Protein AF-A0A420IX65-F1 (afdb_monomer)

Sequence (100 aa):
MAARQPQFNQTVLIDTAPLPPSIPAVTEVGTSSAPLLSASFFIGARCKPYGDDFMQCKTENPGKGEFECLKEGRRVTRCARSVLYLYMINLNLPFGIFTV

Secondary structure (DSSP, 8-state):
---PPP-S--------PPPPTTS---------HHHHHHTHHHHHHHHHHHHHHHHHHHHHSTTTHHHHTHHHHHHHHHHHHHHHHHHHHHH---TTSS--

pLDDT: mean 81.21, std 13.14, range [40.56, 94.38]

Solvent-accessible surface area (backbone atoms only — not comparable to full-atom values): 6488 Å² total; per-residue (Å²): 129,90,83,69,80,84,88,66,94,74,81,87,82,79,84,82,78,76,81,61,86,90,58,78,90,75,76,73,68,88,69,59,70,68,66,49,57,74,42,40,67,60,37,50,72,73,36,40,70,43,49,51,52,36,53,49,44,37,66,76,32,77,95,45,26,82,68,73,34,52,68,36,52,53,50,34,40,51,44,44,35,54,49,49,54,54,48,57,70,72,59,69,63,72,97,68,83,82,83,124

Nearest PDB structures (foldseek):
  7zmh-assembly1_U  TM=9.583E-01  e=4.920E-09  Thermochaetoides thermophila DSM 1495
  7b0n-assembly1_X  TM=9.830E-01  e=1.200E-07  Yarrowia lipolytica
  8b9z-assembly1_X  TM=7.518E-01  e=8.590E-03  Drosophila melanogaster
  8xnv-assembly1_X  TM=8.546E-01  e=2.643E-02  Mus musculus
  8esz-assembly1_A8  TM=7.657E-01  e=1.747E-02  Drosophila melanogaster

InterPro domains:
  IPR016680 NADH dehydrogenase [ubiquinone] (complex I), alpha subcomplex, subunit 8 [PTHR13344] (24-84)

Radius of gyration: 16.91 Å; Cα contacts (8 Å, |Δi|>4): 44; chains: 1; bounding box: 39×30×38 Å

Mean predicted aligned error: 9.01 Å

Organism: NCBI:txid62708

Structure (mmCIF, N/CA/C/O backbone):
data_AF-A0A420IX65-F1
#
_entry.id   AF-A0A420IX65-F1
#
loop_
_atom_site.group_PDB
_atom_site.id
_atom_site.type_symbol
_atom_site.label_atom_id
_atom_site.label_alt_id
_atom_site.label_comp_id
_atom_site.label_asym_id
_atom_site.label_entity_id
_atom_site.label_seq_id
_atom_site.pdbx_PDB_ins_code
_atom_site.Cartn_x
_atom_site.Cartn_y
_atom_site.Cartn_z
_atom_site.occupancy
_atom_site.B_iso_or_equiv
_atom_site.auth_seq_id
_atom_site.auth_comp_id
_atom_site.auth_asym_id
_atom_site.auth_atom_id
_atom_site.pdbx_PDB_model_num
ATOM 1 N N . MET A 1 1 ? -0.104 10.779 12.516 1.00 47.12 1 MET A N 1
ATOM 2 C CA . MET A 1 1 ? 1.021 9.816 12.506 1.00 47.12 1 MET A CA 1
ATOM 3 C C . MET A 1 1 ? 2.329 10.587 12.547 1.00 47.12 1 MET A C 1
ATOM 5 O O . MET A 1 1 ? 2.386 11.684 12.005 1.00 47.12 1 MET A O 1
ATOM 9 N N . ALA A 1 2 ? 3.322 10.060 13.260 1.00 54.47 2 ALA A N 1
ATOM 10 C CA . ALA A 1 2 ? 4.590 10.706 13.586 1.00 54.47 2 ALA A CA 1
ATOM 11 C C . ALA A 1 2 ? 5.447 10.992 12.336 1.00 54.47 2 ALA A C 1
ATOM 13 O O . ALA A 1 2 ? 6.334 10.227 11.993 1.00 54.47 2 ALA A O 1
ATOM 14 N N . ALA A 1 3 ? 5.185 12.101 11.646 1.00 65.69 3 ALA A N 1
ATOM 15 C CA . ALA A 1 3 ? 5.975 12.546 10.494 1.00 65.69 3 ALA A CA 1
ATOM 16 C C . ALA A 1 3 ? 7.209 13.380 10.895 1.00 65.69 3 ALA A C 1
ATOM 18 O O . ALA A 1 3 ? 7.811 14.047 10.057 1.00 65.69 3 ALA A O 1
ATOM 19 N N . ARG A 1 4 ? 7.569 13.409 12.185 1.00 80.06 4 ARG A N 1
ATOM 20 C CA . ARG A 1 4 ? 8.736 14.163 12.648 1.00 80.06 4 ARG A CA 1
ATOM 21 C C . ARG A 1 4 ? 9.992 13.333 12.452 1.00 80.06 4 ARG A C 1
ATOM 23 O O . ARG A 1 4 ? 10.052 12.194 12.906 1.00 80.06 4 ARG A O 1
ATOM 30 N N . GLN A 1 5 ? 10.991 13.936 11.810 1.00 81.25 5 GLN A N 1
ATOM 31 C CA . GLN A 1 5 ? 12.319 13.349 11.742 1.00 81.25 5 GLN A CA 1
ATOM 32 C C . GLN A 1 5 ? 12.885 13.197 13.159 1.00 81.25 5 GLN A C 1
ATOM 34 O O . GLN A 1 5 ? 12.745 14.111 13.980 1.00 81.25 5 GLN A O 1
ATOM 39 N N . PRO A 1 6 ? 13.510 12.056 13.464 1.00 80.19 6 PRO A N 1
ATOM 40 C CA . PRO A 1 6 ? 14.138 11.860 14.754 1.00 80.19 6 PRO A CA 1
ATOM 41 C C . PRO A 1 6 ? 15.390 12.730 14.900 1.00 80.19 6 PRO A C 1
ATOM 43 O O . PRO A 1 6 ? 16.196 12.819 13.981 1.00 80.19 6 PRO A O 1
ATOM 46 N N . GLN A 1 7 ? 15.547 13.387 16.051 1.00 78.62 7 GLN A N 1
ATOM 47 C CA . GLN A 1 7 ? 16.608 14.383 16.288 1.00 78.62 7 GLN A CA 1
ATOM 48 C C . GLN A 1 7 ? 17.662 13.941 17.328 1.00 78.62 7 GLN A C 1
ATOM 50 O O . GLN A 1 7 ? 18.641 14.6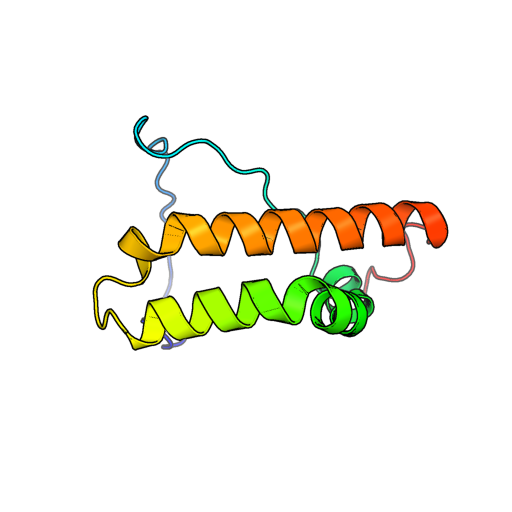51 17.520 1.00 78.62 7 GLN A O 1
ATOM 55 N N . PHE A 1 8 ? 17.504 12.793 18.004 1.00 79.12 8 PHE A N 1
ATOM 56 C CA . PHE A 1 8 ? 18.422 12.329 19.064 1.00 79.12 8 PHE A CA 1
ATOM 57 C C . PHE A 1 8 ? 18.709 10.822 18.970 1.00 79.12 8 PHE A C 1
ATOM 59 O O . PHE A 1 8 ? 17.928 10.118 18.343 1.00 79.12 8 PHE A O 1
ATOM 66 N N . ASN A 1 9 ? 19.803 10.345 19.591 1.00 67.81 9 ASN A N 1
ATOM 67 C CA . ASN A 1 9 ? 20.231 8.932 19.669 1.00 67.81 9 ASN A CA 1
ATOM 68 C C . ASN A 1 9 ? 19.039 7.983 19.904 1.00 67.81 9 ASN A C 1
ATOM 70 O O . ASN A 1 9 ? 18.418 8.017 20.966 1.00 67.81 9 ASN A O 1
ATOM 74 N N . GLN A 1 10 ? 18.734 7.152 18.905 1.00 73.31 10 GLN A N 1
ATOM 75 C CA . GLN A 1 10 ? 17.613 6.222 18.934 1.00 73.31 10 GLN A CA 1
ATOM 76 C C . GLN A 1 10 ? 18.120 4.796 19.073 1.00 73.31 10 GLN A C 1
ATOM 78 O O . GLN A 1 10 ? 18.714 4.246 18.146 1.00 73.31 10 GLN A O 1
ATOM 83 N N . THR A 1 11 ? 17.809 4.160 20.196 1.00 77.50 11 THR A N 1
ATOM 84 C CA . THR A 1 11 ? 17.841 2.702 20.265 1.00 77.50 11 THR A CA 1
ATOM 85 C C . THR A 1 11 ? 16.639 2.174 19.487 1.00 77.50 11 THR A C 1
ATOM 87 O O . THR A 1 11 ? 15.497 2.519 19.794 1.00 77.50 11 THR A O 1
ATOM 90 N N . VAL A 1 12 ? 16.883 1.356 18.462 1.00 79.25 12 VAL A N 1
ATOM 91 C CA . VAL A 1 12 ? 15.817 0.694 17.701 1.00 79.25 12 VAL A CA 1
ATOM 92 C C . VAL A 1 12 ? 15.166 -0.351 18.608 1.00 79.25 12 VAL A C 1
ATOM 94 O O . VAL A 1 12 ? 15.769 -1.379 18.905 1.00 79.25 12 VAL A O 1
ATOM 97 N N . LEU A 1 13 ? 13.945 -0.077 19.071 1.00 84.06 13 LEU A N 1
ATOM 98 C CA . LEU A 1 13 ? 13.137 -1.044 19.809 1.00 84.06 13 LEU A CA 1
ATOM 99 C C . LEU A 1 13 ? 12.280 -1.834 18.818 1.00 84.06 13 LEU A C 1
ATOM 101 O O . LEU A 1 13 ? 11.442 -1.259 18.124 1.00 84.06 13 LEU A O 1
ATOM 105 N N . ILE A 1 14 ? 12.503 -3.1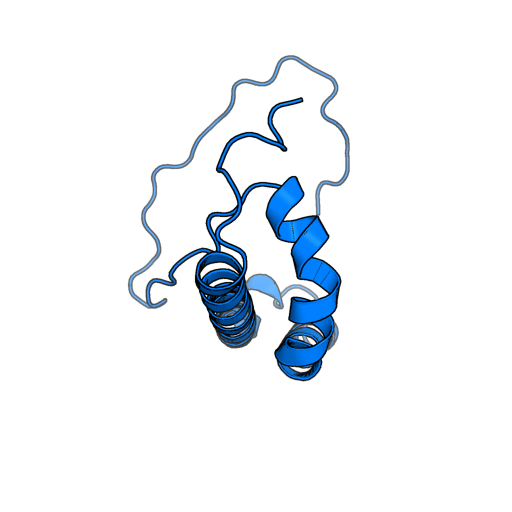44 18.754 1.00 87.06 14 ILE A N 1
ATOM 106 C CA . ILE A 1 14 ? 11.760 -4.064 17.890 1.00 87.06 14 ILE A CA 1
ATOM 107 C C . ILE A 1 14 ? 10.805 -4.861 18.776 1.00 87.06 14 ILE A C 1
ATOM 109 O O . ILE A 1 14 ? 11.250 -5.554 19.691 1.00 87.06 14 ILE A O 1
ATOM 113 N N . ASP A 1 15 ? 9.506 -4.767 18.502 1.00 86.81 15 ASP A N 1
ATOM 114 C CA . ASP A 1 15 ? 8.513 -5.644 19.118 1.00 86.81 15 ASP A CA 1
ATOM 115 C C . ASP A 1 15 ? 8.502 -6.997 18.390 1.00 86.81 15 ASP A C 1
ATOM 117 O O . ASP A 1 15 ? 8.443 -7.057 17.162 1.00 86.81 15 ASP A O 1
ATOM 121 N N . THR A 1 16 ? 8.592 -8.082 19.156 1.00 87.38 16 THR A N 1
ATOM 122 C CA . THR A 1 16 ? 8.595 -9.465 18.649 1.00 87.38 16 THR A CA 1
ATOM 123 C C . THR A 1 16 ? 7.236 -10.150 18.811 1.00 87.38 16 THR A C 1
ATOM 125 O O . THR A 1 16 ? 7.110 -11.336 18.501 1.00 87.38 16 THR A O 1
ATOM 128 N N . ALA A 1 17 ? 6.212 -9.427 19.282 1.00 86.94 17 ALA A N 1
ATOM 129 C CA . ALA A 1 17 ? 4.871 -9.960 19.456 1.00 86.94 17 ALA A CA 1
ATOM 130 C C . ALA A 1 17 ? 4.277 -10.469 18.123 1.00 86.94 17 ALA A C 1
ATOM 132 O O . ALA A 1 17 ? 4.262 -9.743 17.123 1.00 86.94 17 ALA A O 1
ATOM 133 N N . PRO A 1 18 ? 3.761 -11.712 18.081 1.00 83.94 18 PRO A N 1
ATOM 134 C CA . PRO A 1 18 ? 3.113 -12.247 16.892 1.00 83.94 18 PRO A CA 1
ATOM 135 C C . PRO A 1 18 ? 1.74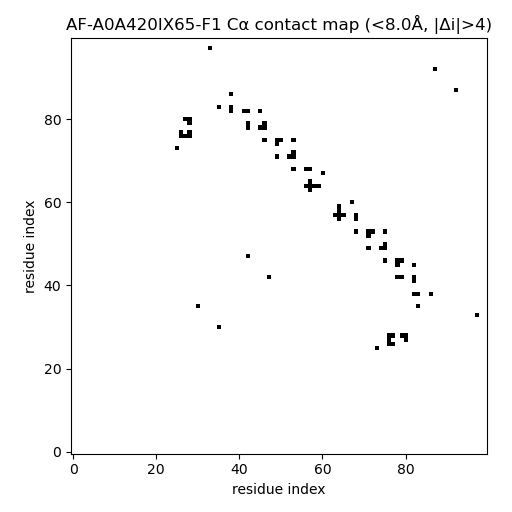5 -11.591 16.656 1.00 83.94 18 PRO A C 1
ATOM 137 O O . PRO A 1 18 ? 1.067 -11.155 17.589 1.00 83.94 18 PRO A O 1
ATOM 140 N N . LEU A 1 19 ? 1.308 -11.568 15.394 1.00 81.19 19 LEU A N 1
ATOM 141 C CA . LEU A 1 19 ? -0.005 -11.046 15.008 1.00 81.19 19 LEU A CA 1
ATOM 142 C C . LEU A 1 19 ? -1.134 -11.864 15.677 1.00 81.19 19 LEU A C 1
ATOM 144 O O . LEU A 1 19 ? -1.042 -13.096 15.710 1.00 81.19 19 LEU A O 1
ATOM 148 N N . PRO A 1 20 ? -2.210 -11.231 16.189 1.00 84.62 20 PRO A N 1
ATOM 149 C CA . PRO A 1 20 ? -3.311 -11.957 16.812 1.00 84.62 20 PRO A CA 1
ATOM 150 C C . PRO A 1 20 ? -3.996 -12.915 15.819 1.00 84.62 20 PRO A C 1
ATOM 152 O O . PRO A 1 20 ? -4.148 -12.585 14.640 1.00 84.62 20 PRO A O 1
ATOM 155 N N . PRO A 1 21 ? -4.487 -14.078 16.289 1.00 81.62 21 PRO A N 1
ATOM 156 C CA . PRO A 1 21 ? -4.989 -15.158 15.432 1.00 81.62 21 PRO A CA 1
ATOM 157 C C . PRO A 1 21 ? -6.281 -14.815 14.672 1.00 81.62 21 PRO A C 1
ATOM 159 O O . PRO A 1 21 ? -6.672 -15.543 13.763 1.00 81.62 21 PRO A O 1
ATOM 162 N N . SER A 1 22 ? -6.956 -13.715 15.022 1.00 83.00 22 SER A N 1
ATOM 163 C CA . SER A 1 22 ? -8.154 -13.229 14.326 1.00 83.00 22 SER A CA 1
ATOM 164 C C . SER A 1 22 ? -7.855 -12.650 12.938 1.00 83.00 22 SER A C 1
ATOM 166 O O . SER A 1 22 ? -8.761 -12.547 12.109 1.00 83.00 22 SER A O 1
ATOM 168 N N . ILE A 1 23 ? -6.600 -12.276 12.666 1.00 82.00 23 ILE A N 1
ATOM 169 C CA . ILE A 1 23 ? -6.179 -11.674 11.401 1.00 82.00 23 ILE A CA 1
ATOM 170 C C . ILE A 1 23 ? -5.363 -12.716 10.630 1.00 82.00 23 ILE A C 1
ATOM 172 O O . ILE A 1 23 ? -4.309 -13.141 11.101 1.00 82.00 23 ILE A O 1
ATOM 176 N N . PRO A 1 24 ? -5.807 -13.145 9.436 1.00 82.38 24 PRO A N 1
ATOM 177 C CA . PRO A 1 24 ? -5.061 -14.132 8.674 1.00 82.38 24 PRO A CA 1
ATOM 178 C C . PRO A 1 24 ? -3.766 -13.521 8.141 1.00 82.38 24 PRO A C 1
ATOM 180 O O . PRO A 1 24 ? -3.745 -12.366 7.704 1.00 82.38 24 PRO A O 1
ATOM 183 N N . ALA A 1 25 ? -2.713 -14.335 8.120 1.00 80.31 25 ALA A N 1
ATOM 184 C CA . ALA A 1 25 ? -1.412 -13.939 7.608 1.00 80.31 25 ALA A CA 1
ATOM 185 C C . ALA A 1 25 ? -1.484 -13.525 6.130 1.00 80.31 25 ALA A C 1
ATOM 187 O O . ALA A 1 25 ? -2.235 -14.081 5.318 1.00 80.31 25 ALA A O 1
ATOM 188 N N . VAL A 1 26 ? -0.679 -12.525 5.788 1.00 82.50 26 VAL A N 1
ATOM 189 C CA . VAL A 1 26 ? -0.605 -11.931 4.457 1.00 82.50 26 VAL A CA 1
ATOM 190 C C . VAL A 1 26 ? 0.822 -12.060 3.984 1.00 82.50 26 VAL A C 1
ATOM 192 O O . VAL A 1 26 ? 1.767 -11.898 4.748 1.00 82.50 26 VAL A O 1
ATOM 195 N N . THR A 1 27 ? 0.981 -12.380 2.710 1.00 84.12 27 THR A N 1
ATOM 196 C CA . THR A 1 27 ? 2.294 -12.361 2.092 1.00 84.12 27 THR A CA 1
ATOM 197 C C . THR A 1 27 ? 2.647 -10.938 1.688 1.00 84.12 27 THR A C 1
ATOM 199 O O . THR A 1 27 ? 2.001 -10.381 0.795 1.00 84.12 27 THR A O 1
ATOM 202 N N . GLU A 1 28 ? 3.677 -10.385 2.317 1.00 85.81 28 GLU A N 1
ATOM 203 C CA . GLU A 1 28 ? 4.200 -9.056 2.011 1.00 85.81 28 GLU A CA 1
ATOM 204 C C . GLU A 1 28 ? 4.783 -8.964 0.591 1.00 85.81 28 GLU A C 1
ATOM 206 O O . GLU A 1 28 ? 5.077 -9.972 -0.065 1.00 85.81 28 GLU A O 1
ATOM 211 N N . VAL A 1 29 ? 4.928 -7.727 0.107 1.00 86.25 29 VAL A N 1
ATOM 212 C CA . VAL A 1 29 ? 5.388 -7.418 -1.257 1.00 86.25 29 VAL A CA 1
ATOM 213 C C . VAL A 1 29 ? 6.864 -7.784 -1.459 1.00 86.25 29 VAL A C 1
ATOM 215 O O . VAL A 1 29 ? 7.218 -8.316 -2.506 1.00 86.25 29 VAL A O 1
ATOM 218 N N . GLY A 1 30 ? 7.710 -7.556 -0.448 1.00 84.62 30 GLY A N 1
ATOM 219 C CA . GLY A 1 30 ? 9.089 -8.060 -0.419 1.00 84.62 30 GLY A CA 1
ATOM 220 C C . GLY A 1 30 ? 10.035 -7.487 -1.484 1.00 84.62 30 GLY A C 1
ATOM 221 O O . GLY A 1 30 ? 10.961 -8.180 -1.893 1.00 84.62 30 GLY A O 1
ATOM 222 N N . THR A 1 31 ? 9.824 -6.253 -1.952 1.00 84.94 31 THR A N 1
ATOM 223 C CA . THR A 1 31 ? 10.658 -5.618 -2.991 1.00 84.94 31 THR A CA 1
ATOM 224 C C . THR A 1 31 ? 11.345 -4.347 -2.505 1.00 84.94 31 THR A C 1
ATOM 226 O O . THR A 1 31 ? 10.744 -3.557 -1.778 1.00 84.94 31 THR A O 1
ATOM 229 N N . SER A 1 32 ? 12.568 -4.106 -2.979 1.00 86.50 32 SER A N 1
ATOM 230 C CA . SER A 1 32 ? 13.308 -2.859 -2.745 1.00 86.50 32 SER A CA 1
ATOM 231 C C . SER A 1 32 ? 12.682 -1.655 -3.468 1.00 86.50 32 SER A C 1
ATOM 233 O O . SER A 1 32 ? 11.856 -1.807 -4.371 1.00 86.50 32 SER A O 1
ATOM 235 N N . SER A 1 33 ? 13.104 -0.441 -3.105 1.00 87.38 33 SER A N 1
ATOM 236 C CA . SER A 1 33 ? 12.580 0.818 -3.660 1.00 87.38 33 SER A CA 1
ATOM 237 C C . SER A 1 33 ? 12.701 0.918 -5.187 1.00 87.38 33 SER A C 1
ATOM 239 O O . SER A 1 33 ? 11.739 1.303 -5.844 1.00 87.38 33 SER A O 1
ATOM 241 N N . ALA A 1 34 ? 13.838 0.525 -5.769 1.00 84.06 34 ALA A N 1
ATOM 242 C CA . ALA A 1 34 ? 14.082 0.588 -7.214 1.00 84.06 34 ALA A CA 1
ATOM 243 C C . ALA A 1 34 ? 13.132 -0.284 -8.076 1.00 84.06 34 ALA A C 1
ATOM 245 O O . ALA A 1 34 ? 12.482 0.250 -8.984 1.00 84.06 34 ALA A O 1
ATOM 246 N N . PRO A 1 35 ? 12.977 -1.603 -7.823 1.00 83.50 35 PRO A N 1
ATOM 247 C CA . PRO A 1 35 ? 12.027 -2.423 -8.576 1.00 83.50 35 PRO A CA 1
ATOM 248 C C . PRO A 1 35 ? 10.572 -2.002 -8.335 1.00 83.50 35 PRO A C 1
ATOM 250 O O . PRO A 1 35 ? 9.756 -2.059 -9.252 1.00 83.50 35 PRO A O 1
ATOM 253 N N . LEU A 1 36 ? 10.240 -1.516 -7.137 1.00 87.25 36 LEU A N 1
ATOM 254 C CA . LEU A 1 36 ? 8.891 -1.039 -6.841 1.00 87.25 36 LEU A CA 1
ATOM 255 C C . LEU A 1 36 ? 8.568 0.270 -7.580 1.00 87.25 36 LEU A C 1
ATOM 257 O O . LEU A 1 36 ? 7.459 0.434 -8.086 1.00 87.25 36 LEU A O 1
ATOM 261 N N . LEU A 1 37 ? 9.543 1.174 -7.706 1.00 87.81 37 LEU A N 1
ATOM 262 C CA . LEU A 1 37 ? 9.383 2.431 -8.435 1.00 87.81 37 LEU A CA 1
ATOM 263 C C . LEU A 1 37 ? 9.266 2.203 -9.945 1.00 87.81 37 LEU A C 1
ATOM 265 O O . LEU A 1 37 ? 8.396 2.795 -10.580 1.00 87.81 37 LEU A O 1
ATOM 269 N N . SER A 1 38 ? 10.065 1.297 -10.516 1.00 87.25 38 SER A N 1
ATOM 270 C CA . SER A 1 38 ? 9.941 0.935 -11.938 1.00 87.25 38 SER A CA 1
ATOM 271 C C . SER A 1 38 ? 8.612 0.238 -12.266 1.00 87.25 38 SER A C 1
ATOM 273 O O . SER A 1 38 ? 8.033 0.490 -13.320 1.00 87.25 38 SER A O 1
ATOM 275 N N . ALA A 1 39 ? 8.066 -0.564 -11.345 1.00 86.69 39 ALA A N 1
ATOM 276 C CA . ALA A 1 39 ? 6.768 -1.222 -11.511 1.00 86.69 39 ALA A CA 1
ATOM 277 C C . ALA A 1 39 ? 5.550 -0.345 -11.141 1.00 86.69 39 ALA A C 1
ATOM 279 O O . ALA A 1 39 ? 4.408 -0.765 -11.350 1.00 86.69 39 ALA A O 1
ATOM 280 N N . SER A 1 40 ? 5.758 0.862 -10.605 1.00 89.69 40 SER A N 1
ATOM 281 C CA . SER A 1 40 ? 4.698 1.714 -10.038 1.00 89.69 40 SER A CA 1
ATOM 282 C C . SER A 1 40 ? 3.561 2.026 -11.019 1.00 89.69 40 SER A C 1
ATOM 284 O O . SER A 1 40 ? 2.390 1.914 -10.654 1.00 89.69 40 SER A O 1
ATOM 286 N N . PHE A 1 41 ? 3.880 2.323 -12.281 1.00 90.19 41 PHE A N 1
ATOM 287 C CA . PHE A 1 41 ? 2.884 2.589 -13.325 1.00 90.19 41 PHE A CA 1
ATOM 288 C C . PHE A 1 41 ? 1.991 1.373 -13.610 1.00 90.19 41 PHE A C 1
ATOM 290 O O . PHE A 1 41 ? 0.779 1.511 -13.779 1.00 90.19 41 PHE A O 1
ATOM 297 N N . PHE 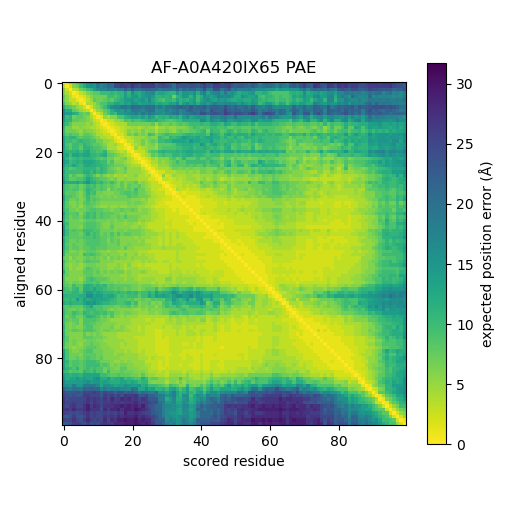A 1 42 ? 2.565 0.168 -13.606 1.00 89.00 42 PHE A N 1
ATOM 298 C CA . PHE A 1 42 ? 1.826 -1.073 -13.850 1.00 89.00 42 PHE A CA 1
ATOM 299 C C . PHE A 1 42 ? 0.962 -1.471 -12.653 1.00 89.00 42 PHE A C 1
ATOM 301 O O . PHE A 1 42 ? -0.166 -1.939 -12.825 1.00 89.00 42 PHE A O 1
ATOM 308 N N . ILE A 1 43 ? 1.468 -1.245 -11.437 1.00 91.12 43 ILE A N 1
ATOM 309 C CA . ILE A 1 43 ? 0.693 -1.422 -10.206 1.00 91.12 43 ILE A CA 1
ATOM 310 C C . ILE A 1 43 ? -0.493 -0.453 -10.212 1.00 91.12 43 ILE A C 1
ATOM 312 O O . ILE A 1 43 ? -1.620 -0.878 -9.967 1.00 91.12 43 ILE A O 1
ATOM 316 N N . GLY A 1 44 ? -0.270 0.813 -10.569 1.00 9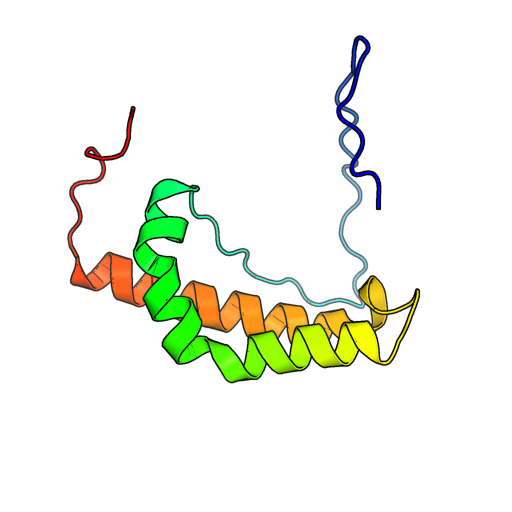0.56 44 GLY A N 1
ATOM 317 C CA . GLY A 1 44 ? -1.322 1.820 -10.688 1.00 90.56 44 GLY A CA 1
ATOM 318 C C . GLY A 1 44 ? -2.395 1.439 -11.706 1.00 90.56 44 GLY A C 1
ATOM 319 O O . GLY A 1 44 ? -3.574 1.526 -11.396 1.00 90.56 44 GLY A O 1
ATOM 320 N N . ALA A 1 45 ? -2.020 0.942 -12.888 1.00 91.62 45 ALA A N 1
ATOM 321 C CA . ALA A 1 45 ? -2.986 0.569 -13.924 1.00 91.62 45 ALA A CA 1
ATOM 322 C C . ALA A 1 45 ? -3.871 -0.629 -13.534 1.00 91.62 45 ALA A C 1
ATOM 324 O O . ALA A 1 45 ? -5.063 -0.646 -13.836 1.00 91.62 45 ALA A O 1
ATOM 325 N N . ARG A 1 46 ? -3.303 -1.639 -12.861 1.00 91.00 46 ARG A N 1
ATOM 326 C CA . ARG A 1 46 ? -4.019 -2.888 -12.552 1.00 91.00 46 ARG A CA 1
ATOM 327 C C . ARG A 1 46 ? -4.682 -2.894 -11.181 1.00 91.00 46 ARG A C 1
ATOM 329 O O . ARG A 1 46 ? -5.728 -3.514 -11.013 1.00 91.00 46 ARG A O 1
ATOM 336 N N . CYS A 1 47 ? -4.076 -2.226 -10.206 1.00 94.38 47 CYS A N 1
ATOM 337 C CA . CYS A 1 47 ? -4.523 -2.234 -8.818 1.00 94.38 47 CYS A CA 1
ATOM 338 C C . CYS A 1 47 ? -5.261 -0.955 -8.407 1.00 94.38 47 CYS A C 1
ATOM 340 O O . CYS A 1 47 ? -5.607 -0.832 -7.234 1.00 94.38 47 CYS A O 1
ATOM 342 N N . LYS A 1 48 ? -5.551 -0.047 -9.355 1.00 93.31 48 LYS A N 1
ATOM 343 C CA . LYS A 1 48 ? -6.319 1.184 -9.122 1.00 93.31 48 LYS A CA 1
ATOM 344 C C . LYS A 1 48 ? -7.574 0.989 -8.256 1.00 93.31 48 LYS A C 1
ATOM 346 O O . LYS A 1 48 ? -7.629 1.622 -7.208 1.00 93.31 48 LYS A O 1
ATOM 351 N N . PRO A 1 49 ? -8.538 0.109 -8.612 1.00 93.75 49 PRO A N 1
ATOM 352 C CA . PRO A 1 49 ? -9.790 0.018 -7.859 1.00 93.75 49 PRO A CA 1
ATOM 353 C C . PRO A 1 49 ? -9.556 -0.394 -6.401 1.00 93.75 49 PRO A C 1
ATOM 355 O O . PRO A 1 49 ? -10.144 0.176 -5.496 1.00 93.75 49 PRO A O 1
ATOM 358 N N . TYR A 1 50 ? -8.618 -1.310 -6.152 1.00 92.88 50 TYR A N 1
ATOM 359 C CA . TYR A 1 50 ? -8.299 -1.746 -4.791 1.00 92.88 50 TYR A CA 1
ATOM 360 C C .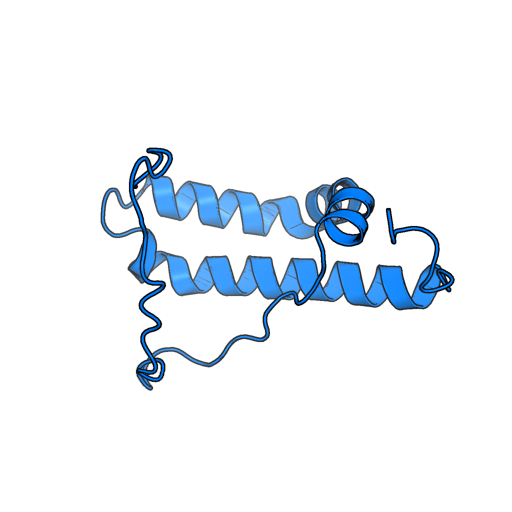 TYR A 1 50 ? -7.613 -0.652 -3.965 1.00 92.88 50 TYR A C 1
ATOM 362 O O . TYR A 1 50 ? -7.814 -0.578 -2.755 1.00 92.88 50 TYR A O 1
ATOM 370 N N . GLY A 1 51 ? -6.765 0.161 -4.604 1.00 91.56 51 GLY A N 1
ATOM 371 C CA . GLY A 1 51 ? -6.100 1.288 -3.954 1.00 91.56 51 GLY A CA 1
ATOM 372 C C . GLY A 1 51 ? -7.087 2.394 -3.589 1.00 91.56 51 GLY A C 1
ATOM 373 O O . GLY A 1 51 ? -7.050 2.892 -2.465 1.00 91.56 51 GLY A O 1
ATOM 374 N N . ASP A 1 52 ? -7.997 2.719 -4.508 1.00 93.44 52 ASP A N 1
ATOM 375 C CA . ASP A 1 52 ? -9.041 3.722 -4.295 1.00 93.44 52 ASP A CA 1
ATOM 376 C C . ASP A 1 52 ? -10.013 3.274 -3.184 1.00 93.44 52 ASP A C 1
ATOM 378 O O . ASP A 1 52 ? -10.268 4.048 -2.262 1.00 93.44 52 ASP A O 1
ATOM 382 N N . ASP A 1 53 ? -10.439 2.003 -3.174 1.00 93.19 53 ASP A N 1
ATOM 383 C CA . ASP A 1 53 ? -11.276 1.419 -2.109 1.00 93.19 53 ASP A CA 1
AT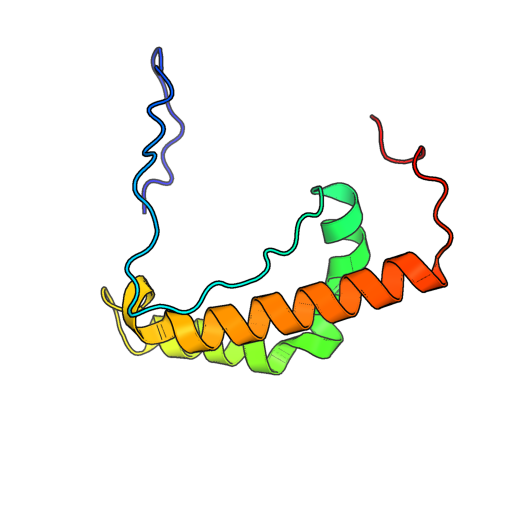OM 384 C C . ASP A 1 53 ? -10.607 1.513 -0.726 1.00 93.19 53 ASP A C 1
ATOM 386 O O . ASP A 1 53 ? -11.251 1.802 0.286 1.00 93.19 53 ASP A O 1
ATOM 390 N N . PHE A 1 54 ? -9.292 1.277 -0.661 1.00 92.25 54 PHE A N 1
ATOM 391 C CA . PHE A 1 54 ? -8.537 1.391 0.585 1.00 92.25 54 PHE A CA 1
ATOM 392 C C . PHE A 1 54 ? -8.491 2.838 1.089 1.00 92.25 54 PHE A C 1
ATOM 394 O O . PHE A 1 54 ? -8.690 3.085 2.283 1.00 92.25 54 PHE A O 1
ATOM 401 N N . MET A 1 55 ? -8.253 3.796 0.190 1.00 91.56 55 MET A N 1
ATOM 402 C CA . MET A 1 55 ? -8.241 5.214 0.544 1.00 91.56 55 MET A CA 1
ATOM 403 C C . MET A 1 55 ? -9.633 5.690 0.965 1.00 91.56 55 MET A C 1
ATOM 405 O O . MET A 1 55 ? -9.744 6.392 1.968 1.00 91.56 55 MET A O 1
ATOM 409 N N . GLN A 1 56 ? -10.688 5.243 0.282 1.00 92.19 56 GLN A N 1
ATOM 410 C CA . GLN A 1 56 ? -12.068 5.568 0.626 1.00 92.19 56 GLN A CA 1
ATOM 411 C C . GLN A 1 56 ? -12.462 5.013 2.004 1.00 92.19 56 GLN A C 1
ATOM 413 O O . GLN A 1 56 ? -12.920 5.772 2.860 1.00 92.19 56 GLN A O 1
ATOM 418 N N . CYS A 1 57 ? -12.170 3.738 2.281 1.00 92.44 57 CYS A N 1
ATOM 419 C CA . CYS A 1 57 ? -12.406 3.130 3.595 1.00 92.44 57 CYS A CA 1
ATOM 420 C C . CYS A 1 57 ? -11.713 3.913 4.723 1.00 92.44 57 CYS A C 1
ATOM 422 O O . CYS A 1 57 ? -12.283 4.131 5.798 1.00 92.44 57 CYS A O 1
ATOM 424 N N . LYS A 1 58 ? -10.485 4.383 4.466 1.00 90.50 58 LYS A N 1
ATOM 425 C CA . LYS A 1 58 ? -9.715 5.178 5.426 1.00 90.50 58 LYS A CA 1
ATOM 426 C C . LYS A 1 58 ? -10.321 6.564 5.657 1.00 90.50 58 LYS A C 1
ATOM 428 O O . LYS A 1 58 ? -10.247 7.070 6.775 1.00 90.50 58 LYS A O 1
ATOM 433 N N . THR A 1 59 ? -10.903 7.179 4.627 1.00 91.06 59 THR A N 1
ATOM 434 C CA . THR A 1 59 ? -11.581 8.480 4.750 1.00 91.06 59 THR A CA 1
ATOM 435 C C . THR A 1 59 ? -12.930 8.390 5.456 1.00 91.06 59 THR A C 1
ATOM 437 O O . THR A 1 59 ? -13.284 9.313 6.184 1.00 91.06 59 THR A O 1
ATOM 440 N N . GLU A 1 60 ? -13.663 7.289 5.283 1.00 90.50 60 GLU A N 1
ATOM 441 C CA . GLU A 1 60 ? -14.991 7.086 5.879 1.00 90.50 60 GLU A CA 1
ATOM 442 C C . GLU A 1 60 ? -14.922 6.788 7.387 1.00 90.50 60 GLU A C 1
ATOM 444 O O . GLU A 1 60 ? -15.834 7.155 8.125 1.00 90.50 60 GLU A O 1
ATOM 449 N N . ASN A 1 61 ? -13.819 6.192 7.864 1.00 85.56 61 ASN A N 1
ATOM 450 C CA . ASN A 1 61 ? -13.628 5.803 9.268 1.00 85.56 61 ASN A CA 1
ATOM 451 C C . ASN A 1 61 ? -12.446 6.546 9.925 1.00 85.56 61 ASN A C 1
ATOM 453 O O . ASN A 1 61 ? -11.389 5.948 10.185 1.00 85.56 61 ASN A O 1
ATOM 457 N N . PRO A 1 62 ? -12.586 7.852 10.229 1.00 83.31 62 PRO A N 1
ATOM 458 C CA . PRO A 1 62 ? -11.516 8.629 10.844 1.00 83.31 62 PRO A CA 1
ATOM 459 C C . PRO A 1 62 ? -11.142 8.055 12.220 1.00 83.31 62 PRO A C 1
ATOM 461 O O . PRO A 1 62 ? -11.963 7.971 13.130 1.00 83.31 62 PRO A O 1
ATOM 464 N N . GLY A 1 63 ? -9.879 7.646 12.374 1.00 80.44 63 GLY A N 1
ATOM 465 C CA . GLY A 1 63 ? -9.324 7.103 13.621 1.00 80.44 63 GLY A CA 1
ATOM 466 C C . GLY A 1 63 ? -9.462 5.586 13.811 1.00 80.44 63 GLY A C 1
ATOM 467 O O . GLY A 1 63 ? -8.815 5.045 14.705 1.00 80.44 63 GLY A O 1
ATOM 468 N N . LYS A 1 64 ? -10.249 4.893 12.973 1.00 82.25 64 LYS A N 1
ATOM 469 C CA . LYS A 1 64 ? -10.364 3.418 12.964 1.00 82.25 64 LYS A CA 1
ATOM 470 C C . LYS A 1 64 ? -9.918 2.760 11.657 1.00 82.25 64 LYS A C 1
ATOM 472 O O . LYS A 1 64 ? -9.909 1.530 11.568 1.00 82.25 64 LYS A O 1
ATOM 477 N N . GLY A 1 65 ? -9.509 3.555 10.669 1.00 79.38 65 GLY A N 1
ATOM 478 C CA . GLY A 1 65 ? -9.086 3.064 9.358 1.00 79.38 65 GLY A CA 1
ATOM 479 C C . GLY A 1 65 ? -7.995 1.989 9.419 1.00 79.38 65 GLY A C 1
ATOM 480 O O . GLY A 1 65 ? -8.002 1.069 8.608 1.00 79.38 65 GLY A O 1
ATOM 481 N N . GLU A 1 66 ? -7.094 2.031 10.403 1.00 80.88 66 GLU A N 1
ATOM 482 C CA . GLU A 1 66 ? -6.023 1.039 10.556 1.00 80.88 66 GLU A CA 1
ATOM 483 C C . GLU A 1 66 ? -6.531 -0.366 10.926 1.00 80.88 66 GLU A C 1
ATOM 485 O O . GLU A 1 66 ? -5.904 -1.347 10.533 1.00 80.88 66 GLU A O 1
ATOM 490 N N . PHE A 1 67 ? -7.657 -0.485 11.638 1.00 83.12 67 PHE A N 1
ATOM 491 C CA . PHE A 1 67 ? -8.227 -1.779 12.039 1.00 83.12 67 PHE A CA 1
ATOM 492 C C . PHE A 1 67 ? -9.328 -2.254 11.089 1.00 83.12 67 PHE A C 1
ATOM 494 O O . PHE A 1 67 ? -9.364 -3.427 10.715 1.00 83.12 67 PHE A O 1
ATOM 501 N N . GLU A 1 68 ? -10.221 -1.357 10.673 1.00 85.19 68 GLU A N 1
ATOM 502 C CA . GLU A 1 68 ? -11.394 -1.727 9.874 1.00 85.19 68 GLU A CA 1
ATOM 503 C C . GLU A 1 68 ? -11.034 -1.966 8.397 1.00 85.19 68 GLU A C 1
ATOM 505 O O . GLU A 1 68 ? -11.584 -2.866 7.758 1.00 85.19 68 GLU A O 1
ATOM 510 N N . CYS A 1 69 ? -10.018 -1.272 7.867 1.00 89.62 69 CYS A N 1
ATOM 511 C CA . CYS A 1 69 ? -9.609 -1.392 6.463 1.00 89.62 69 CYS A CA 1
ATOM 512 C C . CYS A 1 69 ? -8.546 -2.478 6.206 1.00 89.62 69 CYS A C 1
ATOM 514 O O . CYS A 1 69 ? -8.029 -2.592 5.090 1.00 89.62 69 CYS A O 1
ATOM 516 N N . LEU A 1 70 ? -8.238 -3.338 7.191 1.00 88.12 70 LEU A N 1
ATOM 517 C CA . LEU A 1 70 ? -7.273 -4.442 7.036 1.00 88.12 70 LEU A CA 1
ATOM 518 C C . LEU A 1 70 ? -7.678 -5.440 5.946 1.00 88.12 70 LEU A C 1
ATOM 520 O O . LEU A 1 70 ? -6.836 -6.127 5.368 1.00 88.12 70 LEU A O 1
ATOM 524 N N . LYS A 1 71 ? -8.974 -5.572 5.652 1.00 88.44 71 LYS A N 1
ATOM 525 C CA . LYS A 1 71 ? -9.441 -6.398 4.532 1.00 88.44 71 LYS A CA 1
ATOM 526 C C . LYS A 1 71 ? -9.007 -5.820 3.185 1.00 88.44 71 LYS A C 1
ATOM 528 O O . LYS A 1 71 ? -8.570 -6.585 2.327 1.00 88.44 71 LYS A O 1
ATOM 533 N N . GLU A 1 72 ? -9.046 -4.500 3.035 1.00 91.00 72 GLU A N 1
ATOM 534 C CA . GLU A 1 72 ? -8.821 -3.856 1.736 1.00 91.00 72 GLU A CA 1
ATOM 535 C C . GLU A 1 72 ? -7.337 -3.653 1.483 1.00 91.00 72 GLU A C 1
ATOM 537 O O . GLU A 1 72 ? -6.857 -3.968 0.393 1.00 91.00 72 GLU A O 1
ATOM 542 N N . GLY A 1 73 ? -6.574 -3.353 2.539 1.00 89.81 73 GLY A N 1
ATOM 543 C CA . GLY A 1 73 ? -5.113 -3.402 2.490 1.00 89.81 73 GLY A CA 1
ATOM 544 C C . GLY A 1 73 ? -4.590 -4.760 1.998 1.00 89.81 73 GLY A C 1
ATOM 545 O O . GLY A 1 73 ? -3.694 -4.814 1.157 1.00 89.81 73 GLY A O 1
ATOM 546 N N . ARG A 1 74 ? -5.218 -5.872 2.412 1.00 91.00 74 ARG A N 1
ATOM 547 C CA . ARG A 1 74 ? -4.869 -7.225 1.935 1.00 91.00 74 ARG A CA 1
ATOM 548 C C . ARG A 1 74 ? -5.136 -7.456 0.452 1.00 91.00 74 ARG A C 1
ATOM 550 O O . ARG A 1 74 ? -4.435 -8.250 -0.176 1.00 91.00 74 ARG A O 1
ATOM 557 N N . ARG A 1 75 ? -6.162 -6.821 -0.117 1.00 90.94 75 ARG A N 1
ATOM 558 C CA . ARG A 1 75 ? -6.439 -6.926 -1.559 1.00 90.94 75 ARG A CA 1
ATOM 559 C C . ARG A 1 75 ? -5.381 -6.172 -2.354 1.00 90.94 75 ARG A C 1
ATOM 561 O O . ARG A 1 75 ? -4.864 -6.713 -3.331 1.00 90.94 75 ARG A O 1
ATOM 568 N N . VAL A 1 76 ? -5.005 -4.982 -1.884 1.00 93.25 76 VAL A N 1
ATOM 569 C CA . VAL A 1 76 ? -3.963 -4.154 -2.503 1.00 93.25 76 VAL A CA 1
ATOM 570 C C . VAL A 1 76 ? -2.619 -4.883 -2.524 1.00 93.25 76 VAL A C 1
ATOM 572 O O . VAL A 1 76 ? -2.013 -4.998 -3.589 1.00 93.25 76 VAL A O 1
ATOM 575 N N . THR A 1 77 ? -2.177 -5.453 -1.398 1.00 92.31 77 THR A N 1
ATOM 576 C CA . THR A 1 77 ? -0.882 -6.158 -1.326 1.00 92.31 77 THR A CA 1
ATOM 577 C C . THR A 1 77 ? -0.843 -7.410 -2.201 1.00 92.31 77 THR A C 1
ATOM 579 O O . THR A 1 77 ? 0.147 -7.644 -2.897 1.00 92.31 77 THR A O 1
ATOM 582 N N . ARG A 1 78 ? -1.938 -8.180 -2.265 1.00 92.25 78 ARG A N 1
ATOM 583 C CA . ARG A 1 78 ? -2.057 -9.331 -3.181 1.00 92.25 78 ARG A CA 1
ATOM 584 C C . ARG A 1 78 ? -2.005 -8.911 -4.649 1.00 92.25 78 ARG A C 1
ATOM 586 O O . ARG A 1 78 ? -1.317 -9.561 -5.437 1.00 92.25 78 ARG A O 1
ATOM 593 N N . CYS A 1 79 ? -2.698 -7.831 -5.011 1.00 92.00 79 CYS A N 1
ATOM 594 C CA . CYS A 1 79 ? -2.678 -7.309 -6.373 1.00 92.00 79 CYS A CA 1
ATOM 595 C C . CYS A 1 79 ? -1.268 -6.839 -6.760 1.00 92.00 79 CYS A C 1
ATOM 597 O O . CYS A 1 79 ? -0.727 -7.309 -7.761 1.00 92.00 79 CYS A O 1
ATOM 599 N N . ALA A 1 80 ? -0.626 -6.009 -5.933 1.00 91.19 80 ALA A N 1
ATOM 600 C CA . ALA A 1 80 ? 0.721 -5.497 -6.188 1.00 91.19 80 ALA A CA 1
ATOM 601 C C . ALA A 1 80 ? 1.751 -6.627 -6.340 1.00 91.19 80 ALA A C 1
ATOM 603 O O . ALA A 1 80 ? 2.536 -6.644 -7.287 1.00 91.19 80 ALA A O 1
ATOM 604 N N . ARG A 1 81 ? 1.684 -7.634 -5.464 1.00 90.31 81 ARG A N 1
ATOM 605 C CA . ARG A 1 81 ? 2.536 -8.825 -5.532 1.00 90.31 81 ARG A CA 1
ATOM 606 C C . ARG A 1 81 ? 2.336 -9.607 -6.829 1.00 90.31 81 ARG A C 1
ATOM 608 O O . ARG A 1 81 ? 3.315 -10.025 -7.437 1.00 90.31 81 ARG A O 1
ATOM 615 N N . SER A 1 82 ? 1.094 -9.772 -7.289 1.00 88.00 82 SER A N 1
ATOM 616 C CA . SER A 1 82 ? 0.823 -10.446 -8.567 1.00 88.00 82 SER A CA 1
ATOM 617 C C . SER A 1 82 ? 1.435 -9.707 -9.765 1.00 88.00 82 SER A C 1
ATOM 619 O O . SER A 1 82 ? 1.970 -10.349 -10.666 1.00 88.00 82 SER A O 1
ATOM 621 N N . VAL A 1 83 ? 1.424 -8.368 -9.754 1.00 87.62 83 VAL A N 1
ATOM 622 C CA . VAL A 1 83 ? 2.057 -7.546 -10.799 1.00 87.62 83 VAL A CA 1
ATOM 623 C C . VAL A 1 83 ? 3.572 -7.703 -10.762 1.00 87.62 83 VAL A C 1
ATOM 625 O O . VAL A 1 83 ? 4.186 -7.905 -11.805 1.00 87.62 83 VAL A O 1
ATOM 628 N N . LEU A 1 84 ? 4.169 -7.670 -9.572 1.00 86.12 84 LEU A N 1
ATOM 629 C CA . LEU A 1 84 ? 5.613 -7.811 -9.407 1.00 86.12 84 LEU A CA 1
ATOM 630 C C . LEU A 1 84 ? 6.118 -9.196 -9.817 1.00 86.12 84 LEU A C 1
ATOM 632 O O . LEU A 1 84 ? 7.121 -9.276 -10.519 1.00 86.12 84 LEU A O 1
ATOM 636 N N . TYR A 1 85 ? 5.404 -10.275 -9.479 1.00 84.19 85 TYR A N 1
ATOM 637 C CA . TYR A 1 85 ? 5.753 -11.612 -9.972 1.00 84.19 85 TYR A CA 1
ATOM 638 C C . TYR A 1 85 ? 5.716 -11.686 -11.501 1.00 84.19 85 TYR A C 1
ATOM 640 O O . TYR A 1 85 ? 6.641 -12.217 -12.112 1.00 84.19 85 TYR A O 1
ATOM 648 N N . LEU A 1 86 ? 4.682 -11.120 -12.132 1.00 80.00 86 LEU A N 1
ATOM 649 C CA . LEU A 1 86 ? 4.578 -11.091 -13.593 1.00 80.00 86 LEU A CA 1
ATOM 650 C C . LEU A 1 86 ? 5.686 -10.251 -14.237 1.00 80.00 86 LEU A C 1
ATOM 652 O O . LEU A 1 86 ? 6.216 -10.640 -15.276 1.00 80.00 86 LEU A O 1
ATOM 656 N N . TYR A 1 87 ? 6.052 -9.130 -13.618 1.00 74.69 87 TYR A N 1
ATOM 657 C CA . TYR A 1 87 ? 7.140 -8.273 -14.074 1.00 74.69 87 TYR A CA 1
ATOM 658 C C . TYR A 1 87 ? 8.498 -8.977 -13.964 1.00 74.69 87 TYR A C 1
ATOM 660 O O . TYR A 1 87 ? 9.253 -8.998 -14.932 1.00 74.69 87 TYR A O 1
ATOM 668 N N . MET A 1 88 ? 8.780 -9.630 -12.832 1.00 69.50 88 MET A N 1
ATOM 669 C CA . MET A 1 88 ? 10.032 -10.365 -12.628 1.00 69.50 88 MET A CA 1
ATOM 670 C C . MET A 1 88 ? 10.192 -11.551 -13.589 1.00 69.50 88 MET A C 1
ATOM 672 O O . MET A 1 88 ? 11.297 -11.780 -14.071 1.00 69.50 88 MET A O 1
ATOM 676 N N . ILE A 1 89 ? 9.112 -12.273 -13.913 1.00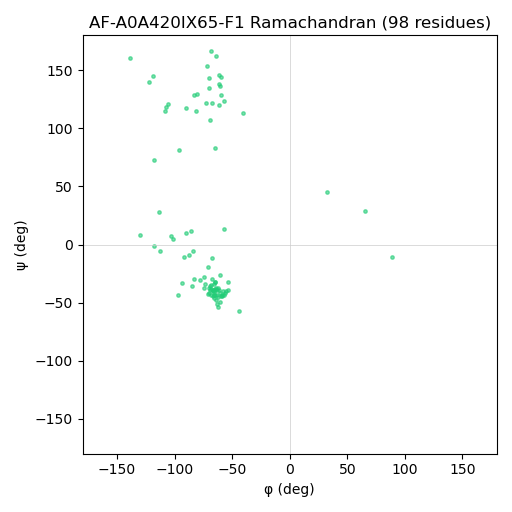 66.50 89 ILE A N 1
ATOM 677 C CA . ILE A 1 89 ? 9.152 -13.388 -14.878 1.00 66.50 89 ILE A CA 1
ATOM 678 C C . ILE A 1 89 ? 9.400 -12.887 -16.310 1.00 66.50 89 ILE A C 1
ATOM 680 O O . ILE A 1 89 ? 10.134 -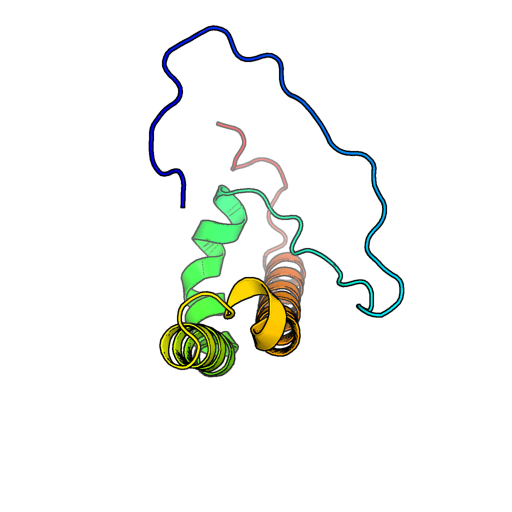13.527 -17.058 1.00 66.50 89 ILE A O 1
ATOM 684 N N . ASN A 1 90 ? 8.805 -11.756 -16.705 1.00 62.09 90 ASN A N 1
ATOM 685 C CA . ASN A 1 90 ? 8.899 -11.265 -18.084 1.00 62.09 90 ASN A CA 1
ATOM 686 C C . ASN A 1 90 ? 10.176 -10.473 -18.377 1.00 62.09 90 ASN A C 1
ATOM 688 O O . ASN A 1 90 ? 10.621 -10.475 -19.521 1.00 62.09 90 ASN A O 1
ATOM 692 N N . LEU A 1 91 ? 10.759 -9.778 -17.392 1.00 60.12 91 LEU A N 1
ATOM 693 C CA . LEU A 1 91 ? 11.873 -8.874 -17.684 1.00 60.12 91 LEU A CA 1
ATOM 694 C C . LEU A 1 91 ? 13.260 -9.523 -17.673 1.00 60.12 91 LEU A C 1
ATOM 696 O O . LEU A 1 91 ? 14.191 -8.832 -18.070 1.00 60.12 91 LEU A O 1
ATOM 700 N N . ASN A 1 92 ? 13.418 -10.785 -17.232 1.00 53.19 92 ASN A N 1
ATOM 701 C CA . ASN A 1 92 ? 14.723 -11.451 -17.028 1.00 53.19 92 ASN A CA 1
ATOM 702 C C . ASN A 1 92 ? 15.810 -10.449 -16.592 1.00 53.19 92 ASN A C 1
ATOM 704 O O . ASN A 1 92 ? 16.882 -10.357 -17.196 1.00 53.19 92 ASN A O 1
ATOM 708 N N . LEU A 1 93 ? 15.454 -9.583 -15.632 1.00 52.25 93 LEU A N 1
ATOM 709 C CA . LEU A 1 93 ? 16.282 -8.434 -15.306 1.00 52.25 93 LEU A CA 1
ATOM 710 C C . LEU A 1 93 ? 17.553 -9.005 -14.680 1.00 52.25 93 LEU A C 1
ATOM 712 O O . LEU A 1 93 ? 17.432 -9.713 -13.674 1.00 52.25 93 LEU A O 1
ATOM 716 N N . PRO A 1 94 ? 18.756 -8.741 -15.223 1.00 50.25 94 PRO A N 1
ATOM 717 C CA . PRO A 1 94 ? 19.962 -9.138 -14.526 1.00 50.25 94 PRO A CA 1
ATOM 718 C C . PRO A 1 94 ? 19.894 -8.461 -13.158 1.00 50.25 94 PRO A C 1
ATOM 720 O O . PRO A 1 94 ? 19.729 -7.243 -13.068 1.00 50.25 94 PRO A O 1
ATOM 723 N N . PHE A 1 95 ? 19.972 -9.266 -12.101 1.00 48.81 95 PHE A N 1
ATOM 724 C CA . PHE A 1 95 ? 19.838 -8.890 -10.690 1.00 48.81 95 PHE A CA 1
ATOM 725 C C . PHE A 1 95 ? 20.833 -7.799 -10.204 1.00 48.81 95 PHE A C 1
ATOM 727 O O . PHE A 1 95 ? 20.971 -7.602 -9.003 1.00 48.81 95 PHE A O 1
ATOM 734 N N . GLY A 1 96 ? 21.539 -7.088 -11.093 1.00 50.72 96 GLY A N 1
ATOM 735 C CA . GLY A 1 96 ? 22.710 -6.266 -10.780 1.00 50.72 96 GLY A CA 1
ATOM 736 C C . GLY A 1 96 ? 22.738 -4.825 -11.302 1.00 50.72 96 GLY A C 1
ATOM 737 O O . GLY A 1 96 ? 23.779 -4.200 -11.168 1.00 50.72 96 GLY A O 1
ATOM 738 N N . ILE A 1 97 ? 21.673 -4.259 -11.888 1.00 52.53 97 ILE A N 1
ATOM 739 C CA . ILE A 1 97 ? 21.728 -2.854 -12.380 1.00 52.53 97 ILE A CA 1
ATOM 740 C C . ILE A 1 97 ? 21.263 -1.826 -11.324 1.00 52.53 97 ILE A C 1
ATOM 742 O O . ILE A 1 97 ? 21.502 -0.634 -11.473 1.00 52.53 97 ILE A O 1
ATOM 746 N N . PHE A 1 98 ? 20.664 -2.264 -10.212 1.00 48.47 98 PHE A N 1
ATOM 747 C CA . PHE A 1 98 ? 20.144 -1.367 -9.164 1.00 48.47 98 PHE A CA 1
ATOM 748 C C . PHE A 1 98 ? 20.884 -1.464 -7.817 1.00 48.47 98 PHE A C 1
ATOM 750 O O . PHE A 1 98 ? 20.302 -1.190 -6.771 1.00 48.47 98 PHE A O 1
ATOM 757 N N . THR A 1 99 ? 22.165 -1.839 -7.830 1.00 44.59 99 THR A N 1
ATOM 758 C CA . THR A 1 99 ? 23.097 -1.550 -6.727 1.00 44.59 99 THR A CA 1
ATOM 759 C C . THR A 1 99 ? 23.888 -0.287 -7.054 1.00 44.59 99 THR A C 1
ATOM 761 O O . THR A 1 99 ? 25.013 -0.382 -7.541 1.00 44.59 99 THR A O 1
ATOM 764 N N . VAL A 1 100 ? 23.296 0.882 -6.809 1.00 40.56 100 VAL A N 1
ATOM 765 C CA . VAL A 1 100 ? 24.025 2.122 -6.494 1.00 40.56 100 VAL A CA 1
ATOM 766 C C . VAL A 1 100 ? 23.261 2.830 -5.389 1.00 40.56 100 VAL A C 1
ATOM 768 O O . VAL A 1 100 ? 22.030 2.989 -5.556 1.00 40.56 100 VAL A O 1
#

Foldseek 3Di:
DPPDDDDDDDDDDDDPDDDDPVQDDADALPDDPVLCVVCVVVLCVFCVVLVVVLVVCCVVDPPCSVPPSSVSVRVSRVSSSVSSVVVCVPPVPPPPPPPD